Protein AF-A0A955TSP3-F1 (afdb_monomer_lite)

Foldseek 3Di:
DDPDPPPDDPVNVCVVVVHDSVVVVVVVVVVPPPPDCDPVNVVVVVVVCVVCVCVPDDD

Sequence (59 aa):
MRVLRPDISERQACRVLRVARSTLHRTAAMKHASPKLSEALVIKLHALIQAHPTYGYRR

Structure (mmCIF, N/CA/C/O backbone):
data_AF-A0A955TSP3-F1
#
_entry.id   AF-A0A955TSP3-F1
#
loop_
_atom_site.group_PDB
_atom_site.id
_atom_site.type_symbol
_atom_site.label_atom_id
_atom_site.label_alt_id
_atom_site.label_comp_id
_atom_site.label_asym_id
_atom_site.label_entity_id
_atom_site.label_seq_id
_atom_site.pdbx_PDB_ins_code
_atom_site.Cartn_x
_atom_site.Cartn_y
_atom_site.Cartn_z
_atom_site.occupancy
_atom_site.B_iso_or_equiv
_atom_site.auth_seq_id
_atom_site.auth_comp_id
_atom_site.auth_asym_id
_atom_site.auth_atom_id
_atom_site.pdbx_PDB_model_num
ATOM 1 N N . MET A 1 1 ? 16.012 10.237 -15.326 1.00 40.81 1 MET A N 1
ATOM 2 C CA . MET A 1 1 ? 14.729 9.630 -15.750 1.00 40.81 1 MET A CA 1
ATOM 3 C C . MET A 1 1 ? 14.933 8.993 -17.115 1.00 40.81 1 MET A C 1
ATOM 5 O O . MET A 1 1 ? 15.439 9.666 -18.001 1.00 40.81 1 MET A O 1
ATOM 9 N N . ARG A 1 2 ? 14.645 7.697 -17.280 1.00 47.38 2 ARG A N 1
ATOM 10 C CA . ARG A 1 2 ? 14.837 7.006 -18.566 1.00 47.38 2 ARG A CA 1
ATOM 11 C C . ARG A 1 2 ? 13.634 7.335 -19.450 1.00 47.38 2 ARG A C 1
ATOM 13 O O . ARG A 1 2 ? 12.535 6.872 -19.165 1.00 47.38 2 ARG A O 1
ATOM 20 N N . VAL A 1 3 ? 13.836 8.179 -20.458 1.00 52.28 3 VAL A N 1
ATOM 21 C CA . VAL A 1 3 ? 12.815 8.512 -21.456 1.00 52.28 3 VAL A CA 1
ATOM 22 C C . VAL A 1 3 ? 12.547 7.245 -22.270 1.00 52.28 3 VAL A C 1
ATOM 24 O O . VAL A 1 3 ? 13.347 6.850 -23.115 1.00 52.28 3 VAL A O 1
ATOM 27 N N . LEU A 1 4 ? 11.462 6.540 -21.943 1.00 58.44 4 LEU A N 1
ATOM 28 C CA . LEU A 1 4 ? 10.903 5.513 -22.816 1.00 58.44 4 LEU A CA 1
ATOM 29 C C . LEU A 1 4 ? 10.390 6.252 -24.051 1.00 58.44 4 LEU A C 1
ATOM 31 O O . LEU A 1 4 ? 9.646 7.218 -23.911 1.00 58.44 4 LEU A O 1
ATOM 35 N N . ARG A 1 5 ? 10.873 5.856 -25.232 1.00 61.56 5 ARG A N 1
ATOM 36 C CA . ARG A 1 5 ? 10.570 6.499 -26.518 1.00 61.56 5 ARG A CA 1
ATOM 37 C C . ARG A 1 5 ? 9.064 6.813 -26.590 1.00 61.56 5 ARG A C 1
ATOM 39 O O . ARG A 1 5 ? 8.285 5.868 -26.462 1.00 61.56 5 ARG A O 1
ATOM 46 N N . PRO A 1 6 ? 8.660 8.085 -26.767 1.00 62.84 6 PRO A N 1
ATOM 47 C CA . PRO A 1 6 ? 7.251 8.490 -26.703 1.00 62.84 6 PRO A CA 1
ATOM 48 C C . PRO A 1 6 ? 6.386 7.783 -27.757 1.00 62.84 6 PRO A C 1
ATOM 50 O O . PRO A 1 6 ? 5.183 7.637 -27.572 1.00 62.84 6 PRO A O 1
ATOM 53 N N . ASP A 1 7 ? 7.018 7.273 -28.814 1.00 74.88 7 ASP A N 1
ATOM 54 C CA . ASP A 1 7 ? 6.365 6.607 -29.941 1.00 74.88 7 ASP A CA 1
ATOM 55 C C . ASP A 1 7 ? 5.985 5.142 -29.667 1.00 74.88 7 ASP A C 1
ATOM 57 O O . ASP A 1 7 ? 5.303 4.516 -30.478 1.00 74.88 7 ASP A O 1
ATOM 61 N N . ILE A 1 8 ? 6.441 4.548 -28.554 1.00 75.62 8 ILE A N 1
ATOM 62 C CA . ILE A 1 8 ? 6.228 3.124 -28.267 1.00 75.62 8 ILE A CA 1
ATOM 63 C C . ILE A 1 8 ? 5.269 2.968 -27.094 1.00 75.62 8 ILE A C 1
ATOM 65 O O . ILE A 1 8 ? 5.601 3.255 -25.944 1.00 75.62 8 ILE A O 1
ATOM 69 N N . SER A 1 9 ? 4.088 2.413 -27.374 1.00 83.25 9 SER A N 1
ATOM 70 C CA . SER A 1 9 ? 3.150 2.040 -26.316 1.00 83.25 9 SER A CA 1
ATOM 71 C C . SER A 1 9 ? 3.760 0.990 -25.376 1.00 83.25 9 SER A C 1
ATOM 73 O O . SER A 1 9 ? 4.425 0.044 -25.807 1.00 83.25 9 SER A O 1
ATOM 75 N N . GLU A 1 10 ? 3.467 1.095 -24.079 1.00 83.25 10 GLU A N 1
ATOM 76 C CA . GLU A 1 10 ? 3.898 0.132 -23.054 1.00 83.25 10 GLU A CA 1
ATOM 77 C C . GLU A 1 10 ? 3.559 -1.322 -23.444 1.00 83.25 10 GLU A C 1
ATOM 79 O O . GLU A 1 10 ? 4.353 -2.244 -23.252 1.00 83.25 10 GLU A O 1
ATOM 84 N N . ARG A 1 11 ? 2.394 -1.523 -24.075 1.00 83.62 11 ARG A N 1
ATOM 85 C CA . ARG A 1 11 ? 1.938 -2.825 -24.583 1.00 83.62 11 ARG A CA 1
ATOM 86 C C . ARG A 1 11 ? 2.877 -3.389 -25.648 1.00 83.62 11 ARG A C 1
ATOM 88 O O . ARG A 1 11 ? 3.193 -4.578 -25.616 1.00 83.62 11 ARG A O 1
ATOM 95 N N . GLN A 1 12 ? 3.299 -2.552 -26.592 1.00 85.56 12 GLN A N 1
ATOM 96 C CA . GLN A 1 12 ? 4.228 -2.942 -27.648 1.00 85.56 12 GLN A CA 1
ATOM 97 C C . GLN A 1 12 ? 5.604 -3.266 -27.069 1.00 85.56 12 GLN A C 1
ATOM 99 O O . GLN A 1 12 ? 6.178 -4.293 -27.426 1.00 85.56 12 GLN A O 1
ATOM 104 N N . ALA A 1 13 ? 6.085 -2.464 -26.116 1.00 85.69 13 ALA A N 1
ATOM 105 C CA . ALA A 1 13 ? 7.334 -2.737 -25.413 1.00 85.69 13 ALA A CA 1
ATOM 106 C C . ALA A 1 13 ? 7.301 -4.096 -24.686 1.00 85.69 13 ALA A C 1
ATOM 108 O O . ALA A 1 13 ? 8.213 -4.903 -24.862 1.00 85.69 13 ALA A O 1
ATOM 109 N N . CYS A 1 14 ? 6.223 -4.402 -23.952 1.00 89.00 14 CYS A N 1
ATOM 110 C CA . CYS A 1 14 ? 6.045 -5.703 -23.287 1.00 89.00 14 CYS A CA 1
ATOM 111 C C . CYS A 1 14 ? 6.074 -6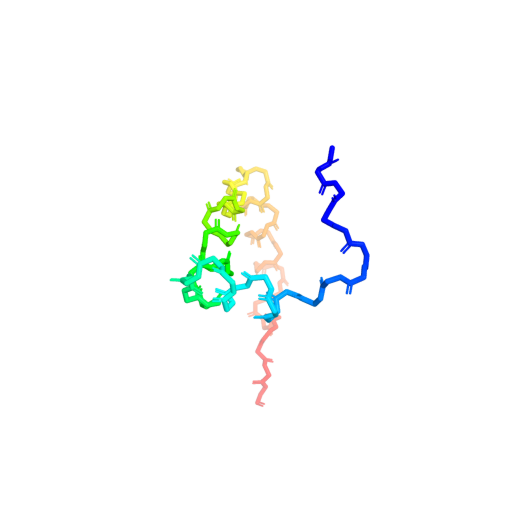.874 -24.275 1.00 89.00 14 CYS A C 1
ATOM 113 O O . CYS A 1 14 ? 6.696 -7.900 -24.004 1.00 89.00 14 CYS A O 1
ATOM 115 N N . ARG A 1 15 ? 5.413 -6.719 -25.432 1.00 86.62 15 ARG A N 1
ATOM 116 C CA . ARG A 1 15 ? 5.362 -7.750 -26.477 1.00 86.62 15 ARG A CA 1
ATOM 117 C C . ARG A 1 15 ? 6.746 -8.025 -27.063 1.00 86.62 15 ARG A C 1
ATOM 119 O O . ARG A 1 15 ? 7.126 -9.187 -27.167 1.00 86.62 15 ARG A O 1
ATOM 126 N N . VAL A 1 16 ? 7.489 -6.977 -27.424 1.00 89.44 16 VAL A N 1
ATOM 127 C CA . VAL A 1 16 ? 8.845 -7.096 -27.992 1.00 89.44 16 VAL A CA 1
ATOM 128 C C . VAL A 1 16 ? 9.797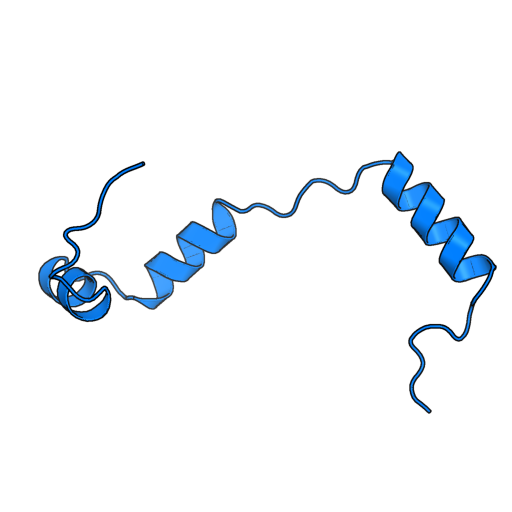 -7.748 -26.992 1.00 89.44 16 VAL A C 1
ATOM 130 O O . VAL A 1 16 ? 10.536 -8.659 -27.349 1.00 89.44 16 VAL A O 1
ATOM 133 N N . LEU A 1 17 ? 9.734 -7.326 -25.728 1.00 87.38 17 LEU A N 1
ATOM 134 C CA . LEU A 1 17 ? 10.592 -7.846 -24.663 1.00 87.38 17 LEU A CA 1
ATOM 135 C C . LEU A 1 17 ? 10.137 -9.208 -24.119 1.00 87.38 17 LEU A C 1
ATOM 137 O O . LEU A 1 17 ? 10.829 -9.779 -23.284 1.00 87.38 17 LEU A O 1
ATOM 141 N N . ARG A 1 18 ? 8.990 -9.733 -24.577 1.00 88.38 18 ARG A N 1
ATOM 142 C CA . ARG A 1 18 ? 8.377 -10.985 -24.098 1.00 88.38 18 ARG A CA 1
ATOM 143 C C . ARG A 1 18 ? 8.196 -11.023 -22.574 1.00 88.38 18 ARG A C 1
ATOM 145 O O . A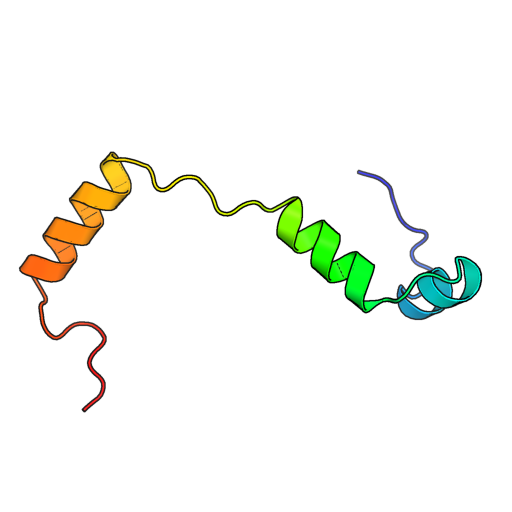RG A 1 18 ? 8.324 -12.068 -21.945 1.00 88.38 18 ARG A O 1
ATOM 152 N N . VAL A 1 19 ? 7.859 -9.876 -21.986 1.00 85.94 19 VAL A N 1
ATOM 153 C CA . VAL A 1 19 ? 7.586 -9.735 -20.550 1.00 85.94 19 VAL A CA 1
ATOM 154 C C . VAL A 1 19 ? 6.086 -9.567 -20.331 1.00 85.94 19 VAL A C 1
ATOM 156 O O . VAL A 1 19 ? 5.411 -8.825 -21.048 1.00 85.94 19 VAL A O 1
ATOM 159 N N . ALA A 1 20 ? 5.546 -10.239 -19.315 1.00 84.94 20 ALA A N 1
ATOM 160 C CA . ALA A 1 20 ? 4.153 -10.069 -18.924 1.00 84.94 20 ALA A CA 1
ATOM 161 C C . ALA A 1 20 ? 3.925 -8.650 -18.379 1.00 84.94 20 ALA A C 1
ATOM 163 O O . ALA A 1 20 ? 4.543 -8.258 -17.390 1.00 84.94 20 ALA A O 1
ATOM 164 N N . ARG A 1 21 ? 2.997 -7.887 -18.970 1.00 83.19 21 ARG A N 1
ATOM 165 C CA . ARG A 1 21 ? 2.684 -6.507 -18.539 1.00 83.19 21 ARG A CA 1
ATOM 166 C C . ARG A 1 21 ? 2.351 -6.397 -17.045 1.00 83.19 21 ARG A C 1
ATOM 168 O O . ARG A 1 21 ? 2.741 -5.437 -16.390 1.00 83.19 21 ARG A O 1
ATOM 175 N N . SER A 1 22 ? 1.693 -7.410 -16.479 1.00 82.00 22 SER A N 1
ATOM 176 C CA . SER A 1 22 ? 1.394 -7.488 -15.042 1.00 82.00 22 SER A CA 1
ATOM 177 C C . SER A 1 22 ? 2.646 -7.419 -14.159 1.00 82.00 22 SER A C 1
ATOM 179 O O . SER A 1 22 ? 2.603 -6.855 -13.067 1.00 82.00 22 SER A O 1
ATOM 181 N N . THR A 1 23 ? 3.784 -7.933 -14.631 1.00 80.38 23 THR A N 1
ATOM 182 C CA . THR A 1 23 ? 5.042 -7.905 -13.874 1.00 80.38 23 THR A CA 1
ATOM 183 C C . THR A 1 23 ? 5.679 -6.514 -13.843 1.00 80.38 23 THR A C 1
ATOM 185 O O . THR A 1 23 ? 6.322 -6.170 -12.850 1.00 80.38 23 THR A O 1
ATOM 188 N N . LEU A 1 24 ? 5.441 -5.663 -14.851 1.00 76.25 24 LEU A N 1
ATOM 189 C CA . LEU A 1 24 ? 5.902 -4.269 -14.835 1.00 76.25 24 LEU A CA 1
ATOM 190 C C . LEU A 1 24 ? 5.192 -3.459 -13.748 1.00 76.25 24 LEU A C 1
ATOM 192 O O . LEU A 1 24 ? 5.848 -2.792 -12.950 1.00 76.25 24 LEU A O 1
ATOM 196 N N . HIS A 1 25 ? 3.867 -3.578 -13.648 1.00 70.06 25 HIS A N 1
ATOM 197 C CA . HIS A 1 25 ? 3.110 -2.905 -12.589 1.00 70.06 25 HIS A CA 1
ATOM 198 C C . HIS A 1 25 ? 3.429 -3.468 -11.200 1.00 70.06 25 HIS A C 1
ATOM 200 O O . HIS A 1 25 ? 3.550 -2.702 -10.247 1.00 70.06 25 HIS A O 1
ATOM 206 N N . ARG A 1 26 ? 3.641 -4.787 -11.076 1.00 68.81 26 ARG A N 1
ATOM 207 C CA . ARG A 1 26 ? 4.028 -5.417 -9.803 1.00 68.81 26 ARG A CA 1
ATOM 208 C C . ARG A 1 26 ? 5.396 -4.941 -9.322 1.00 68.81 26 ARG A C 1
ATOM 210 O O . ARG A 1 26 ? 5.551 -4.608 -8.154 1.00 68.81 26 ARG A O 1
ATOM 217 N N . THR A 1 27 ? 6.382 -4.872 -10.215 1.00 64.19 27 THR A N 1
ATOM 218 C CA . THR A 1 27 ? 7.727 -4.392 -9.864 1.00 64.19 27 THR A CA 1
ATOM 219 C C . THR A 1 27 ? 7.748 -2.896 -9.572 1.00 64.19 27 THR A C 1
ATOM 221 O O . THR A 1 27 ? 8.448 -2.481 -8.653 1.00 64.19 27 THR A O 1
ATOM 224 N N . ALA A 1 28 ? 6.957 -2.086 -10.281 1.00 63.56 28 ALA A N 1
ATOM 225 C CA . ALA A 1 28 ? 6.771 -0.677 -9.944 1.00 63.56 28 ALA A CA 1
ATOM 226 C C . ALA A 1 28 ? 6.139 -0.513 -8.551 1.00 63.56 28 ALA A C 1
ATOM 228 O O . ALA A 1 28 ? 6.685 0.209 -7.722 1.00 63.56 28 ALA A O 1
ATOM 229 N N . ALA A 1 29 ? 5.064 -1.246 -8.252 1.00 62.94 29 ALA A N 1
ATOM 230 C CA . ALA A 1 29 ? 4.424 -1.224 -6.937 1.00 62.94 29 ALA A CA 1
ATOM 231 C C . ALA A 1 29 ? 5.368 -1.690 -5.814 1.00 62.94 29 ALA A C 1
ATOM 233 O O . ALA A 1 29 ? 5.392 -1.085 -4.752 1.00 62.94 29 ALA A O 1
ATOM 234 N N . MET A 1 30 ? 6.200 -2.710 -6.050 1.00 62.00 30 MET A N 1
ATOM 235 C CA . MET A 1 30 ? 7.200 -3.157 -5.068 1.00 62.00 30 MET A CA 1
ATOM 236 C C . MET A 1 30 ? 8.355 -2.164 -4.886 1.00 62.00 30 MET A C 1
ATOM 238 O O . MET A 1 30 ? 8.882 -2.039 -3.784 1.00 62.00 30 MET A O 1
ATOM 242 N N . LYS A 1 31 ? 8.757 -1.446 -5.944 1.00 60.41 31 LYS A N 1
ATOM 243 C CA . LYS A 1 31 ? 9.728 -0.342 -5.835 1.00 60.41 31 LYS A CA 1
ATOM 244 C C . LYS A 1 31 ? 9.158 0.831 -5.044 1.00 60.41 31 LYS A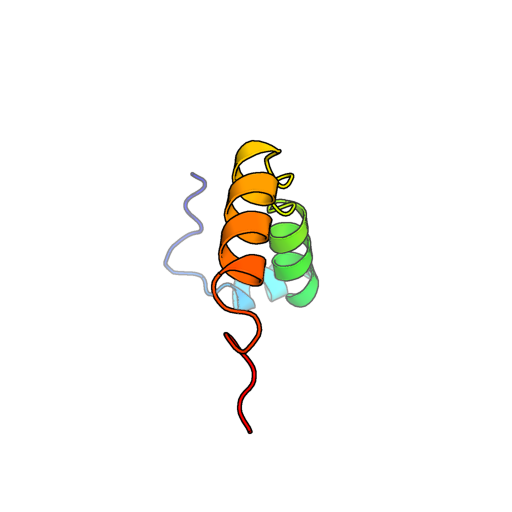 C 1
ATOM 246 O O . LYS A 1 31 ? 9.893 1.477 -4.306 1.00 60.41 31 LYS A O 1
ATOM 251 N N . HIS A 1 32 ? 7.855 1.065 -5.152 1.00 60.41 32 HIS A N 1
ATOM 252 C CA . HIS A 1 32 ? 7.101 1.949 -4.273 1.00 60.41 32 HIS A CA 1
ATOM 253 C C . HIS A 1 32 ? 6.670 1.207 -3.006 1.00 60.41 32 HIS A C 1
ATOM 255 O O . HIS A 1 32 ? 5.488 1.190 -2.665 1.00 60.41 32 HIS A O 1
ATOM 261 N N . ALA A 1 33 ? 7.630 0.583 -2.313 1.00 61.03 33 ALA A N 1
ATOM 262 C CA . ALA A 1 33 ? 7.402 0.088 -0.964 1.00 61.03 33 ALA A CA 1
ATOM 263 C C . ALA A 1 33 ? 6.689 1.191 -0.171 1.00 61.03 33 ALA A C 1
ATOM 265 O O . ALA A 1 33 ? 7.136 2.343 -0.175 1.00 61.03 33 ALA A O 1
ATOM 266 N N . SER A 1 34 ? 5.544 0.851 0.425 1.00 63.91 34 SER A N 1
ATOM 267 C CA . SER A 1 34 ? 4.728 1.792 1.189 1.00 63.91 34 SER A CA 1
ATOM 268 C C . SER A 1 34 ? 5.632 2.565 2.148 1.00 63.91 34 SER A C 1
ATOM 270 O O . SER A 1 34 ? 6.455 1.921 2.813 1.00 63.91 34 SER A O 1
ATOM 272 N N . PRO A 1 35 ? 5.523 3.905 2.226 1.00 65.50 35 PRO A N 1
ATOM 273 C CA . PRO A 1 35 ? 6.335 4.663 3.163 1.00 65.50 35 PRO A CA 1
ATOM 274 C C . PRO A 1 35 ? 6.156 4.035 4.543 1.00 65.50 35 PRO A C 1
ATOM 276 O O . PRO A 1 35 ? 5.025 3.783 4.965 1.00 65.50 35 PRO A O 1
ATOM 279 N N . LYS A 1 36 ? 7.270 3.716 5.217 1.00 71.00 36 LYS A N 1
ATOM 280 C CA . LYS A 1 36 ? 7.214 3.278 6.614 1.00 71.00 36 LYS A CA 1
ATOM 281 C C . LYS A 1 36 ? 6.411 4.338 7.357 1.00 71.00 36 LYS A C 1
ATOM 283 O O . LYS A 1 36 ? 6.758 5.517 7.290 1.00 71.00 36 LYS A O 1
ATOM 288 N N . LEU A 1 37 ? 5.305 3.927 7.974 1.00 74.12 37 LEU A N 1
ATOM 289 C CA . LEU A 1 37 ? 4.436 4.832 8.714 1.00 74.12 37 LEU A CA 1
ATOM 290 C C . LEU A 1 37 ? 5.304 5.535 9.759 1.00 74.12 37 LEU A C 1
ATOM 292 O O . LEU A 1 37 ? 5.928 4.873 10.586 1.00 74.12 37 LEU A O 1
ATOM 296 N N . SER A 1 38 ? 5.424 6.860 9.663 1.00 83.69 38 SER A N 1
ATOM 297 C CA . SER A 1 38 ? 6.215 7.602 10.635 1.00 83.69 38 SER A CA 1
ATOM 298 C C . SER A 1 38 ? 5.474 7.611 11.964 1.00 83.69 38 SER A C 1
ATOM 300 O O . SER A 1 38 ? 4.250 7.737 12.004 1.00 83.69 38 SER A O 1
ATOM 302 N N . GLU A 1 39 ? 6.213 7.506 13.062 1.00 81.44 39 GLU A N 1
ATOM 303 C CA . GLU A 1 39 ? 5.645 7.531 14.412 1.00 81.44 39 GLU A CA 1
ATOM 304 C C . GLU A 1 39 ? 4.801 8.796 14.649 1.00 81.44 39 GLU A C 1
ATOM 306 O O . GLU A 1 39 ? 3.686 8.731 15.159 1.00 81.44 39 GLU A O 1
ATOM 311 N N . ALA A 1 40 ? 5.257 9.943 14.137 1.00 86.94 40 ALA A N 1
ATOM 312 C CA . ALA A 1 40 ? 4.504 11.194 14.178 1.00 86.94 40 ALA A CA 1
ATOM 313 C C . ALA A 1 40 ? 3.159 11.122 13.431 1.00 86.94 40 ALA A C 1
ATOM 315 O O . ALA A 1 40 ? 2.181 11.740 13.856 1.00 86.94 40 ALA A O 1
ATOM 316 N N . LEU A 1 41 ? 3.090 10.388 12.316 1.00 88.19 41 LEU A N 1
ATOM 317 C CA . LEU A 1 41 ? 1.846 10.190 11.573 1.00 88.19 41 LEU A CA 1
ATOM 318 C C . LEU A 1 41 ? 0.916 9.217 12.309 1.00 88.19 41 LEU A C 1
ATOM 320 O O . LEU A 1 41 ? -0.284 9.474 12.358 1.00 88.19 41 LEU A O 1
ATOM 324 N N . VAL A 1 42 ? 1.459 8.173 12.947 1.00 90.88 42 VAL A N 1
ATOM 325 C CA . VAL A 1 42 ? 0.692 7.255 13.812 1.00 90.88 42 VAL A CA 1
ATOM 326 C C . VAL A 1 42 ? 0.018 8.020 14.951 1.00 90.88 42 VAL A C 1
ATOM 328 O O . VAL A 1 42 ? -1.189 7.888 15.144 1.00 90.88 42 VAL A O 1
ATOM 331 N N . ILE A 1 43 ? 0.768 8.863 15.668 1.00 91.94 43 ILE A N 1
ATOM 332 C CA . ILE A 1 43 ? 0.246 9.645 16.799 1.00 91.94 43 ILE A CA 1
ATOM 333 C C . ILE A 1 43 ? -0.882 10.579 16.339 1.00 91.94 43 ILE A C 1
ATOM 335 O O . ILE A 1 43 ? -1.939 10.640 16.970 1.00 91.94 43 ILE A O 1
ATOM 339 N N . LYS A 1 44 ? -0.694 11.266 15.204 1.00 92.31 44 LYS A N 1
ATOM 340 C CA . LYS A 1 44 ? -1.719 12.151 14.625 1.00 92.31 44 LYS A CA 1
ATOM 341 C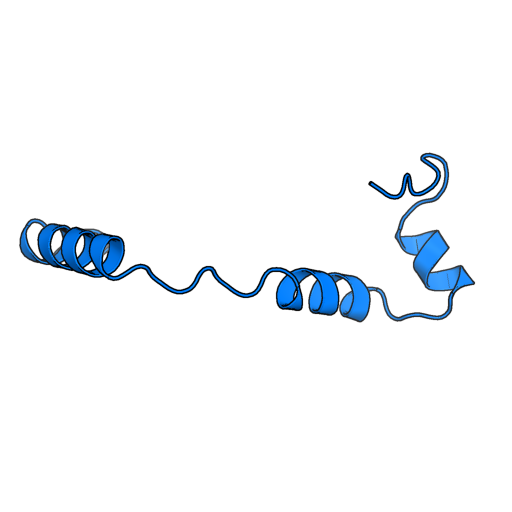 C . LYS A 1 44 ? -2.976 11.388 14.213 1.00 92.31 44 LYS A C 1
ATOM 343 O O . LYS A 1 44 ? -4.079 11.853 14.491 1.00 92.31 44 LYS A O 1
ATOM 348 N N . LEU A 1 45 ? -2.822 10.224 13.580 1.00 90.12 45 LEU A N 1
ATOM 349 C CA . LEU A 1 45 ? -3.956 9.376 13.211 1.00 90.12 45 LEU A CA 1
ATOM 350 C C . LEU A 1 45 ? -4.712 8.885 14.443 1.00 90.12 45 LEU A C 1
ATOM 352 O O . LEU A 1 45 ? -5.938 8.934 14.453 1.00 90.12 45 LEU A O 1
ATOM 356 N N . HIS A 1 46 ? -4.002 8.467 15.490 1.00 90.50 46 HIS A N 1
ATOM 357 C CA . HIS A 1 46 ? -4.634 8.021 16.726 1.00 90.50 46 HIS A CA 1
ATOM 358 C C . HIS A 1 46 ? -5.449 9.146 17.376 1.00 90.50 46 HIS A C 1
ATOM 360 O O . HIS A 1 46 ? -6.602 8.935 17.742 1.00 90.50 46 HIS A O 1
ATOM 366 N N . ALA A 1 47 ? -4.896 10.361 17.451 1.00 93.31 47 ALA A N 1
ATOM 367 C CA . ALA A 1 47 ? -5.626 11.523 17.955 1.00 93.31 47 ALA A CA 1
ATOM 368 C C . ALA A 1 47 ? -6.890 11.821 17.127 1.00 93.31 47 ALA A C 1
ATOM 370 O O . ALA A 1 47 ? -7.942 12.113 17.692 1.00 93.31 47 ALA A O 1
ATOM 371 N N . LEU A 1 48 ? -6.810 11.695 15.799 1.00 91.56 48 LEU A N 1
ATOM 372 C CA . LEU A 1 48 ? -7.936 11.946 14.896 1.00 91.56 48 LEU A CA 1
ATOM 373 C C . LEU A 1 48 ? -9.047 10.899 15.054 1.00 91.56 48 LEU A C 1
ATOM 375 O O . LEU A 1 48 ? -10.219 11.262 15.116 1.00 91.56 48 LEU A O 1
ATOM 379 N N . ILE A 1 49 ? -8.687 9.619 15.176 1.00 90.62 49 ILE A N 1
ATOM 380 C CA . ILE A 1 49 ? -9.643 8.526 15.414 1.00 90.62 49 ILE A CA 1
ATOM 381 C C . ILE A 1 49 ? -10.358 8.718 16.756 1.00 90.62 49 ILE A C 1
ATOM 383 O O . ILE A 1 49 ? -11.573 8.560 16.824 1.00 90.62 49 ILE A O 1
ATOM 387 N N . GLN A 1 50 ? -9.627 9.101 17.807 1.00 90.69 50 GLN A N 1
ATOM 388 C CA . GLN A 1 50 ? -10.222 9.368 19.121 1.00 90.69 50 GLN A CA 1
ATOM 389 C C . GLN A 1 50 ? -11.157 10.585 19.094 1.00 90.69 50 GLN A C 1
ATOM 391 O O . GLN A 1 50 ? -12.227 10.554 19.697 1.00 90.69 50 GLN A O 1
ATOM 396 N N . ALA A 1 51 ? -10.785 11.644 18.370 1.00 93.44 51 ALA A N 1
ATOM 397 C CA . ALA A 1 51 ? -11.625 12.831 18.220 1.00 93.44 51 ALA A CA 1
ATOM 398 C C . ALA A 1 51 ? -12.891 12.562 17.388 1.00 93.44 51 ALA A C 1
ATOM 400 O O . ALA A 1 51 ? -13.932 13.182 17.616 1.00 93.44 51 ALA A O 1
ATOM 401 N N . HIS A 1 52 ? -12.815 11.643 16.422 1.00 90.25 52 HIS A N 1
ATOM 402 C CA . HIS A 1 52 ? -13.898 11.359 15.486 1.00 90.25 52 HIS A CA 1
ATOM 403 C C . HIS A 1 52 ? -14.086 9.843 15.283 1.00 90.25 52 HIS A C 1
ATOM 405 O O . HIS A 1 52 ? -13.770 9.314 14.215 1.00 90.25 52 HIS A O 1
ATOM 411 N N . PRO A 1 53 ? -14.655 9.123 16.267 1.00 84.25 53 PRO A N 1
ATOM 412 C CA . PRO A 1 53 ? -14.752 7.659 16.230 1.00 84.25 53 PRO A CA 1
ATOM 413 C C . PRO A 1 53 ? -15.662 7.130 15.112 1.00 84.25 53 PRO A C 1
ATOM 415 O O . PRO A 1 53 ? -15.526 5.989 14.677 1.00 84.25 53 PRO A O 1
ATOM 418 N N . THR A 1 54 ? -16.589 7.955 14.622 1.00 85.94 54 THR A N 1
ATOM 419 C CA . THR A 1 54 ? -17.499 7.622 13.518 1.00 85.94 54 THR A CA 1
ATOM 420 C C . THR A 1 54 ? -16.967 8.049 12.148 1.00 85.94 54 THR A C 1
ATOM 422 O O . THR A 1 54 ? -17.615 7.795 11.131 1.00 85.94 54 THR A O 1
ATOM 425 N N . TYR A 1 55 ? -15.796 8.690 12.081 1.00 74.44 55 TYR A N 1
ATOM 426 C CA . TYR A 1 55 ? -15.227 9.163 10.823 1.00 74.44 55 TYR A CA 1
ATOM 427 C C . TYR A 1 55 ? -14.874 7.975 9.922 1.00 74.44 55 TYR A C 1
ATOM 429 O O . TYR A 1 55 ? -14.072 7.120 10.282 1.00 74.44 55 TYR A O 1
ATOM 437 N N . GLY A 1 56 ? -15.495 7.908 8.744 1.00 69.75 56 GLY A N 1
ATOM 438 C CA . GLY A 1 56 ? -15.316 6.800 7.799 1.00 69.75 56 GLY A CA 1
ATOM 439 C C . GLY A 1 56 ? -16.354 5.680 7.912 1.00 69.75 56 GLY A C 1
ATOM 440 O O . GLY A 1 56 ? -16.453 4.877 6.985 1.00 69.75 56 GLY A O 1
ATOM 441 N N . TYR A 1 57 ? -17.196 5.664 8.952 1.00 76.25 57 TYR A N 1
ATOM 442 C CA . TYR A 1 57 ? -18.411 4.853 8.9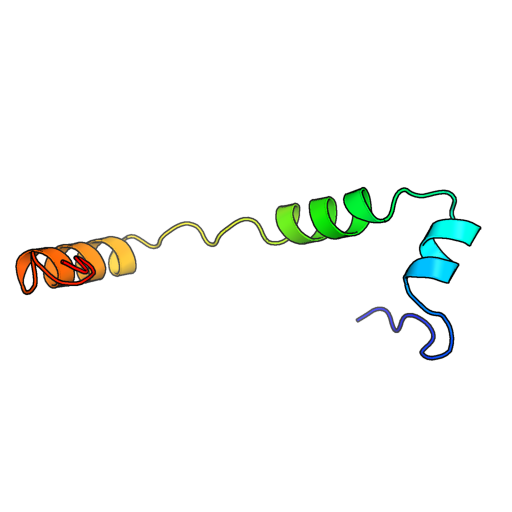27 1.00 76.25 57 TYR A CA 1
ATOM 443 C C . TYR A 1 57 ? -19.418 5.516 7.989 1.00 76.25 57 TYR A C 1
ATOM 445 O O . TYR A 1 57 ? -20.034 6.532 8.313 1.00 76.25 57 TYR A O 1
ATOM 453 N N . ARG A 1 58 ? -19.591 4.940 6.801 1.00 67.81 58 ARG A N 1
ATOM 454 C CA . ARG A 1 58 ? -20.823 5.142 6.040 1.00 67.81 58 ARG A CA 1
ATOM 455 C C . ARG A 1 58 ? -21.853 4.196 6.650 1.00 67.81 58 ARG A C 1
ATOM 457 O O . ARG A 1 58 ? -21.574 3.005 6.746 1.00 67.81 58 ARG A O 1
ATOM 464 N N . ARG A 1 59 ? -22.957 4.758 7.147 1.00 62.53 59 ARG A N 1
ATOM 465 C CA . ARG A 1 59 ? -24.122 3.977 7.578 1.00 62.53 59 ARG A CA 1
ATOM 466 C C . ARG A 1 59 ? -24.599 3.066 6.455 1.00 62.53 59 ARG A C 1
ATOM 468 O O . ARG A 1 59 ? -24.522 3.516 5.289 1.00 62.53 59 ARG A O 1
#

pLDDT: mean 77.01, std 12.9, range [40.81, 93.44]

Radius of gyration: 20.27 Å; chains: 1; bounding box: 39×24×49 Å

Secondary structure (DSSP, 8-state):
-----TTS-HHHHHHHHT--HHHHHHHHHHHT-PPPPPHHHHHHHHHHHHH-TTTT---